Protein AF-A0A8H4QM81-F1 (afdb_monomer)

pLDDT: mean 70.18, std 15.67, range [31.88, 91.75]

Organism: NCBI:txid354080

Mean predicted aligned error: 12.32 Å

Secondary structure (DSSP, 8-state):
---S-----GGGG-EE-SSSSEEEEEEEEEETTEEEEEEEEEE----S-STTSHHHHTTSGGGTTSPPP--TTHHHHHHTSS------GGGGS-HHHHHHHHS---

Solvent-accessible surface area (backbone atoms only — not co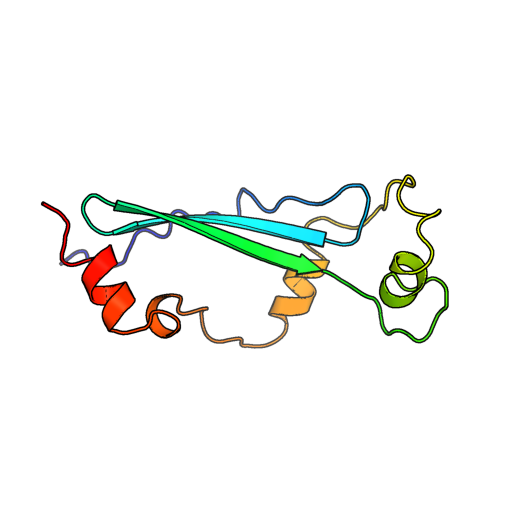mparable to full-atom values): 6862 Å² total; per-residue (Å²): 140,89,84,70,83,81,71,71,78,65,79,83,50,72,41,71,48,57,50,44,63,34,38,34,36,73,49,74,49,76,40,87,82,41,76,48,79,45,78,51,74,42,68,60,37,65,92,62,84,44,78,80,19,48,57,46,37,67,75,49,76,86,62,61,83,51,76,53,87,77,66,90,62,52,64,56,48,64,73,55,74,53,93,69,66,78,83,56,70,74,77,73,47,52,72,68,56,45,45,61,59,59,71,64,66,122

Structure (mmCIF, N/CA/C/O backbone):
data_AF-A0A8H4QM81-F1
#
_entry.id   AF-A0A8H4QM81-F1
#
loop_
_atom_site.group_PDB
_atom_site.id
_atom_site.type_symbol
_atom_site.label_atom_id
_atom_site.label_alt_id
_atom_site.label_comp_id
_atom_site.label_asym_id
_atom_site.label_entity_id
_atom_site.label_seq_id
_atom_site.pdbx_PDB_ins_code
_atom_site.Cartn_x
_atom_site.Cartn_y
_atom_site.Cartn_z
_atom_site.occupancy
_atom_site.B_iso_or_equiv
_atom_site.auth_seq_id
_atom_site.auth_comp_id
_atom_site.auth_asym_id
_atom_site.auth_atom_id
_atom_site.pdbx_PDB_model_num
ATOM 1 N N . MET A 1 1 ? -7.630 15.420 31.402 1.00 31.88 1 MET A N 1
ATOM 2 C CA . MET A 1 1 ? -8.076 15.431 29.993 1.00 31.88 1 MET A CA 1
ATOM 3 C C . MET A 1 1 ? -7.071 14.621 29.186 1.00 31.88 1 MET A C 1
ATOM 5 O O . MET A 1 1 ? -5.989 15.117 28.913 1.00 31.88 1 MET A O 1
ATOM 9 N N . LYS A 1 2 ? -7.358 13.342 28.928 1.00 32.03 2 LYS A N 1
ATOM 10 C CA . LYS A 1 2 ? -6.551 12.484 28.049 1.00 32.03 2 LYS A CA 1
ATOM 11 C C . LYS A 1 2 ? -7.413 12.192 26.827 1.00 32.03 2 LYS A C 1
ATOM 13 O O . LYS A 1 2 ? -8.311 11.364 26.904 1.00 32.03 2 LYS A O 1
ATOM 18 N N . SER A 1 3 ? -7.204 12.939 25.753 1.00 42.16 3 SER A N 1
ATOM 19 C CA . SER A 1 3 ? -7.873 12.714 24.473 1.00 42.16 3 SER A CA 1
ATOM 20 C C . SER A 1 3 ? -6.880 12.972 23.356 1.00 42.16 3 SER A C 1
ATOM 22 O O . SER A 1 3 ? -6.923 13.995 22.686 1.00 42.16 3 SER A O 1
ATOM 24 N N . PHE A 1 4 ? -5.959 12.042 23.188 1.00 36.31 4 PHE A N 1
ATOM 25 C CA . PHE A 1 4 ? -5.378 11.772 21.891 1.00 36.31 4 PHE A CA 1
ATOM 26 C C . PHE A 1 4 ? -5.522 10.277 21.726 1.00 36.31 4 PHE A C 1
ATOM 28 O O . PHE A 1 4 ? -5.133 9.510 22.600 1.00 36.31 4 PHE A O 1
ATOM 35 N N . LEU A 1 5 ? -6.242 9.909 20.675 1.00 42.97 5 LEU A N 1
ATOM 36 C CA . LEU A 1 5 ? -6.386 8.546 20.211 1.00 42.97 5 LEU A CA 1
ATOM 37 C C . LEU A 1 5 ? -4.997 7.915 20.263 1.00 42.97 5 LEU A C 1
ATOM 39 O O . LEU A 1 5 ? -4.099 8.406 19.581 1.00 42.97 5 LEU A O 1
ATOM 43 N N . ASP A 1 6 ? -4.825 6.882 21.086 1.00 38.69 6 ASP A N 1
ATOM 44 C CA . ASP A 1 6 ? -3.659 6.020 20.997 1.00 38.69 6 ASP A CA 1
ATOM 45 C C . ASP A 1 6 ? -3.715 5.398 19.595 1.00 38.69 6 ASP A C 1
ATOM 47 O O . ASP A 1 6 ? -4.331 4.355 19.366 1.00 38.69 6 ASP A O 1
ATOM 51 N N . PHE A 1 7 ? -3.121 6.089 18.620 1.00 45.03 7 PHE A N 1
ATOM 52 C CA . PHE A 1 7 ? -2.511 5.455 17.471 1.00 45.03 7 PHE A CA 1
ATOM 53 C C . PHE A 1 7 ? -1.512 4.486 18.093 1.00 45.03 7 PHE A C 1
ATOM 55 O O . PHE A 1 7 ? -0.377 4.845 18.399 1.00 45.03 7 PHE A O 1
ATOM 62 N N . GLN A 1 8 ? -1.954 3.257 18.362 1.00 41.19 8 GLN A N 1
ATOM 63 C CA . GLN A 1 8 ? -1.009 2.161 18.406 1.00 41.19 8 GLN A CA 1
ATOM 64 C C . GLN A 1 8 ? -0.289 2.241 17.072 1.00 41.19 8 GLN A C 1
ATOM 66 O O . GLN A 1 8 ? -0.913 2.119 16.022 1.00 41.19 8 GLN A O 1
ATOM 71 N N . ASP A 1 9 ? 0.987 2.585 17.144 1.00 44.06 9 ASP A N 1
ATOM 72 C CA . ASP A 1 9 ? 1.890 2.753 16.024 1.00 44.06 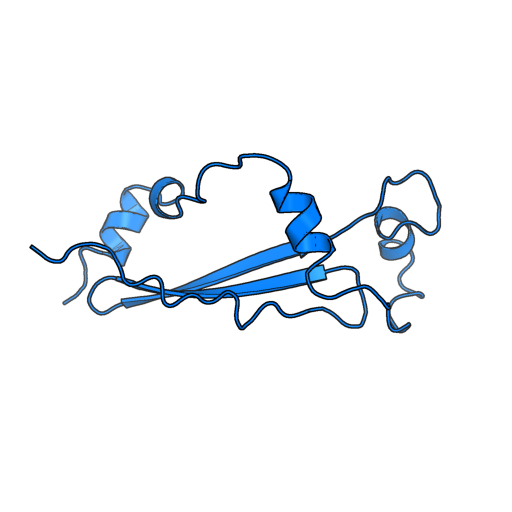9 ASP A CA 1
ATOM 73 C C . ASP A 1 9 ? 1.921 1.444 15.212 1.00 44.06 9 ASP A C 1
ATOM 75 O O . ASP A 1 9 ? 2.684 0.517 15.480 1.00 44.06 9 ASP A O 1
ATOM 79 N N . THR A 1 10 ? 1.008 1.318 14.245 1.00 45.56 10 THR A N 1
ATOM 80 C CA . THR A 1 10 ? 0.854 0.157 13.358 1.00 45.56 10 THR A CA 1
ATOM 81 C C . THR A 1 10 ? 1.817 0.216 12.173 1.00 45.56 10 THR A C 1
ATOM 83 O O . THR A 1 10 ? 1.636 -0.496 11.181 1.00 45.56 10 THR A O 1
ATOM 86 N N . SER A 1 11 ? 2.912 0.982 12.280 1.00 46.16 11 SER A N 1
ATOM 87 C CA . SER A 1 11 ? 4.073 0.838 11.390 1.00 46.16 11 SER A CA 1
ATOM 88 C C . SER A 1 11 ? 4.636 -0.597 11.379 1.00 46.16 11 SER A C 1
ATOM 90 O O . SER A 1 11 ? 5.323 -0.984 10.437 1.00 46.16 11 SER A O 1
ATOM 92 N N . GLN A 1 12 ? 4.267 -1.434 12.357 1.00 52.78 12 GLN A N 1
ATOM 93 C CA . GLN A 1 12 ? 4.717 -2.822 12.492 1.00 52.78 12 GLN A CA 1
ATOM 94 C C . GLN A 1 12 ? 4.134 -3.838 11.484 1.00 52.78 12 GLN A C 1
ATOM 96 O O . GLN A 1 12 ? 4.568 -4.990 11.494 1.00 52.78 12 GLN A O 1
ATOM 101 N N . TYR A 1 13 ? 3.201 -3.480 10.587 1.00 68.31 13 TYR A N 1
ATOM 102 C CA . TYR A 1 13 ? 2.597 -4.465 9.664 1.00 68.31 13 TYR A CA 1
ATOM 103 C C . TYR A 1 13 ? 2.481 -4.021 8.202 1.00 68.31 13 TYR A C 1
ATOM 105 O O . TYR A 1 13 ? 1.517 -4.388 7.526 1.00 68.31 13 TYR A O 1
ATOM 113 N N . LEU A 1 14 ? 3.466 -3.291 7.670 1.00 84.00 14 LEU A N 1
ATOM 114 C CA . LEU A 1 14 ? 3.585 -3.171 6.215 1.00 84.00 14 LEU A CA 1
ATOM 115 C C . LEU A 1 14 ? 3.836 -4.567 5.617 1.00 84.00 14 LEU A C 1
ATOM 117 O O . LEU A 1 14 ? 4.790 -5.258 5.972 1.00 84.00 14 LEU A O 1
ATOM 121 N N . LYS A 1 15 ? 2.943 -5.011 4.738 1.00 89.44 15 LYS A N 1
ATOM 122 C CA . LYS A 1 15 ? 3.038 -6.277 4.011 1.00 89.44 15 LYS A CA 1
ATOM 123 C C . LYS A 1 15 ? 3.415 -6.006 2.565 1.00 89.44 15 LYS A C 1
ATOM 125 O O . LYS A 1 15 ? 3.083 -4.958 2.019 1.00 89.44 15 LYS A O 1
ATOM 130 N N . GLN A 1 16 ? 4.060 -6.980 1.941 1.00 90.12 16 GLN A N 1
ATOM 131 C CA . GLN A 1 16 ? 4.482 -6.903 0.549 1.00 90.12 16 GLN A CA 1
ATOM 132 C C . GLN A 1 16 ? 3.901 -8.063 -0.247 1.00 90.12 16 GLN A C 1
ATOM 134 O O . GLN A 1 16 ? 3.771 -9.180 0.260 1.00 90.12 16 GLN A O 1
ATOM 139 N N . CYS A 1 17 ? 3.554 -7.799 -1.501 1.00 87.62 17 CYS A N 1
ATOM 140 C CA . CYS A 1 17 ? 3.271 -8.858 -2.454 1.00 87.62 17 CYS A CA 1
ATOM 141 C C . CYS A 1 17 ? 4.586 -9.427 -2.993 1.00 87.62 17 CYS A C 1
ATOM 143 O O . CYS A 1 17 ? 5.470 -8.672 -3.382 1.00 87.62 17 CYS A O 1
ATOM 145 N N . LYS A 1 18 ? 4.691 -10.756 -3.064 1.00 86.19 18 LYS A N 1
ATOM 146 C CA . LYS A 1 18 ? 5.867 -11.435 -3.628 1.00 86.19 18 LYS A CA 1
ATOM 147 C C . LYS A 1 18 ? 5.941 -11.365 -5.153 1.00 86.19 18 LYS A C 1
ATOM 149 O O . LYS A 1 18 ? 7.008 -11.524 -5.718 1.00 86.19 18 LYS A O 1
ATOM 154 N N . TYR A 1 19 ? 4.812 -11.129 -5.816 1.00 83.62 19 TYR A N 1
ATOM 155 C CA . TYR A 1 19 ? 4.684 -11.268 -7.275 1.00 83.62 19 TYR A CA 1
ATOM 156 C C . TYR A 1 19 ? 4.442 -9.939 -7.995 1.00 83.62 19 TYR A C 1
ATOM 158 O O . TYR A 1 19 ? 4.280 -9.883 -9.210 1.00 83.62 19 TYR A O 1
ATOM 166 N N . CYS A 1 20 ? 4.352 -8.836 -7.253 1.00 84.31 20 CYS A N 1
ATOM 167 C CA . CYS A 1 20 ? 4.253 -7.511 -7.847 1.00 84.31 20 CYS A CA 1
ATOM 168 C C . CYS A 1 20 ? 4.778 -6.452 -6.887 1.00 84.31 20 CYS A C 1
ATOM 170 O O . CYS A 1 20 ? 4.790 -6.653 -5.674 1.00 84.31 20 CYS A O 1
ATOM 172 N N . TYR A 1 21 ? 5.127 -5.294 -7.440 1.00 88.56 21 TYR A N 1
ATOM 173 C CA . TYR A 1 21 ? 5.570 -4.117 -6.699 1.00 88.56 21 TYR A CA 1
ATOM 174 C C . TYR A 1 21 ? 4.397 -3.477 -5.943 1.00 88.56 21 TYR A C 1
ATOM 176 O O . TYR A 1 21 ? 3.874 -2.430 -6.316 1.00 88.56 21 TYR A O 1
ATOM 184 N N . THR A 1 22 ? 3.883 -4.163 -4.925 1.00 90.62 22 THR A N 1
ATOM 185 C CA . THR A 1 22 ? 2.761 -3.710 -4.100 1.00 90.62 22 THR A CA 1
ATOM 186 C C . THR A 1 22 ? 3.086 -3.888 -2.629 1.00 90.62 22 THR A C 1
ATOM 188 O O . THR A 1 22 ? 3.440 -4.982 -2.190 1.00 90.62 22 THR A O 1
ATOM 191 N N . GLU A 1 23 ? 2.863 -2.826 -1.865 1.00 91.75 23 GLU A N 1
ATOM 192 C CA . GLU A 1 23 ? 2.896 -2.823 -0.407 1.00 91.75 23 GLU A CA 1
ATOM 193 C C . GLU A 1 23 ? 1.506 -2.483 0.125 1.00 91.75 23 GLU A C 1
ATOM 195 O O . GLU A 1 23 ? 0.755 -1.726 -0.493 1.00 91.75 23 GLU A O 1
ATOM 200 N N . PHE A 1 24 ? 1.123 -3.054 1.260 1.00 89.69 24 PHE A N 1
ATOM 201 C CA . PHE A 1 24 ? -0.154 -2.750 1.890 1.00 89.69 24 PHE A CA 1
ATOM 202 C C . PHE A 1 24 ? -0.037 -2.707 3.406 1.00 89.69 24 PHE A C 1
ATOM 204 O O . PHE A 1 24 ? 0.704 -3.478 4.012 1.00 89.69 24 PHE A O 1
ATOM 211 N N . ARG A 1 25 ? -0.798 -1.805 4.019 1.00 86.88 25 ARG A N 1
ATOM 212 C CA . ARG A 1 25 ? -0.922 -1.669 5.468 1.00 86.88 25 ARG A CA 1
ATOM 213 C C . ARG A 1 25 ? -2.366 -1.923 5.856 1.00 86.88 25 ARG A C 1
ATOM 215 O O . ARG A 1 25 ? -3.289 -1.465 5.182 1.00 86.88 25 ARG A O 1
ATOM 222 N N . ILE A 1 26 ? -2.540 -2.696 6.919 1.00 81.69 26 ILE A N 1
ATOM 223 C CA . ILE A 1 26 ? -3.851 -2.996 7.478 1.00 81.69 26 ILE A CA 1
ATOM 224 C C . ILE A 1 26 ? -3.927 -2.322 8.837 1.00 81.69 26 ILE A C 1
ATOM 226 O O . ILE A 1 26 ? -3.222 -2.722 9.759 1.00 81.69 26 ILE A O 1
ATOM 230 N N . ASP A 1 27 ? -4.801 -1.333 8.945 1.00 79.19 27 ASP A N 1
ATOM 231 C CA . ASP A 1 27 ? -5.041 -0.593 10.175 1.00 79.19 27 ASP A CA 1
ATOM 232 C C . ASP A 1 27 ? -6.429 -0.948 10.719 1.00 79.19 27 ASP A C 1
ATOM 234 O O . ASP A 1 27 ? -7.361 -1.250 9.969 1.00 79.19 27 ASP A O 1
ATOM 238 N N . PHE A 1 28 ? -6.583 -0.922 12.039 1.00 78.44 28 PHE A N 1
ATOM 239 C CA . PHE A 1 28 ? -7.866 -1.143 12.699 1.00 78.44 28 PHE A CA 1
ATOM 240 C C . PHE A 1 28 ? -8.185 0.064 13.569 1.00 78.44 28 PHE A C 1
ATOM 242 O O . PHE A 1 28 ? -7.317 0.554 14.285 1.00 78.44 28 PHE A O 1
ATOM 249 N N . LYS A 1 29 ? -9.434 0.530 13.537 1.00 74.75 29 LYS A N 1
ATOM 250 C CA . LYS A 1 29 ? -9.896 1.612 14.413 1.00 74.75 29 LYS A CA 1
ATOM 251 C C . LYS A 1 29 ? -11.223 1.236 15.045 1.00 74.75 29 LYS A C 1
ATOM 253 O O . LYS A 1 29 ? -12.133 0.773 14.359 1.00 74.75 29 LYS A O 1
ATOM 258 N N . CYS A 1 30 ? -11.320 1.421 16.354 1.00 73.81 30 CYS A N 1
ATOM 259 C CA . CYS A 1 30 ? -12.571 1.253 17.078 1.00 73.81 30 CYS A CA 1
ATOM 260 C C . CYS A 1 30 ? -13.376 2.557 17.035 1.00 73.81 30 CYS A C 1
ATOM 262 O O . CYS A 1 30 ? -12.827 3.647 17.203 1.00 73.81 30 CYS A O 1
ATOM 264 N N . PHE A 1 31 ? -14.680 2.423 16.829 1.00 70.81 31 PHE A N 1
ATOM 265 C CA . PHE A 1 31 ? -15.661 3.497 16.770 1.00 70.81 31 PHE A CA 1
ATOM 266 C C . PHE A 1 31 ? -16.838 3.100 17.668 1.00 70.81 31 PHE A C 1
ATOM 268 O O . PHE A 1 31 ? -17.770 2.432 17.228 1.00 70.81 31 PHE A O 1
ATOM 275 N N . GLY A 1 32 ? -16.748 3.416 18.964 1.00 75.81 32 GLY A N 1
ATOM 276 C CA . GLY A 1 32 ? -17.701 2.898 19.951 1.00 75.81 32 GLY A CA 1
ATOM 277 C C . GLY A 1 32 ? -17.645 1.367 20.032 1.00 75.81 32 GLY A C 1
ATOM 278 O O . GLY A 1 32 ? -16.584 0.805 20.309 1.00 75.81 32 GLY A O 1
ATOM 279 N N . THR A 1 33 ? -18.771 0.696 19.765 1.00 75.94 33 THR A N 1
ATOM 280 C CA . THR A 1 33 ? -18.879 -0.777 19.733 1.00 75.94 33 THR A CA 1
ATOM 281 C C . THR A 1 33 ? -18.441 -1.397 18.401 1.00 75.94 33 THR A C 1
ATOM 283 O O . THR A 1 33 ? -18.223 -2.608 18.325 1.00 75.94 33 THR A O 1
ATOM 286 N N . CYS A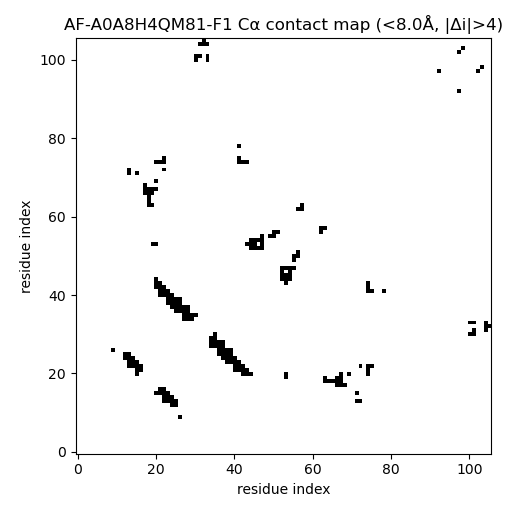 1 34 ? -18.259 -0.598 17.345 1.00 66.12 34 CYS A N 1
ATOM 287 C CA . CYS A 1 34 ? -17.861 -1.077 16.024 1.00 66.12 34 CYS A CA 1
ATOM 288 C C . CYS A 1 34 ? -16.336 -1.047 15.832 1.00 66.12 34 CYS A C 1
ATOM 290 O O . CYS A 1 34 ? -15.637 -0.161 16.326 1.00 66.12 34 CYS A O 1
ATOM 292 N N . ARG A 1 35 ? -15.800 -1.993 15.050 1.00 76.19 35 ARG A N 1
ATOM 293 C CA . ARG A 1 35 ? -14.384 -2.022 14.646 1.00 76.19 35 ARG A CA 1
ATOM 294 C C . ARG A 1 35 ? -14.268 -1.910 13.128 1.00 76.19 35 ARG A C 1
ATOM 296 O O . ARG A 1 35 ? -14.673 -2.818 12.409 1.00 76.19 35 ARG A O 1
ATOM 303 N N . GLY A 1 36 ? -13.688 -0.813 12.652 1.00 76.62 36 GLY A N 1
ATOM 304 C CA . GLY A 1 36 ? -13.343 -0.604 11.249 1.00 76.62 36 GLY A CA 1
ATOM 305 C C . GLY A 1 36 ? -11.987 -1.217 10.904 1.00 76.62 36 GLY A C 1
ATOM 306 O O . GLY A 1 36 ? -11.045 -1.140 11.696 1.00 76.62 36 GLY A O 1
ATOM 307 N N . LYS A 1 37 ? -11.891 -1.813 9.713 1.00 81.06 37 LYS A N 1
ATOM 308 C CA . LYS A 1 37 ? -10.643 -2.303 9.118 1.00 81.06 37 LYS A CA 1
ATOM 309 C C . LYS A 1 37 ? -10.322 -1.464 7.885 1.00 81.06 37 LYS A C 1
ATOM 311 O O . LYS A 1 37 ? -11.136 -1.381 6.970 1.00 81.06 37 LYS A O 1
ATOM 316 N N . PHE A 1 38 ? -9.125 -0.900 7.851 1.00 79.31 38 PHE A N 1
ATOM 317 C CA . PHE A 1 38 ? -8.609 -0.083 6.763 1.00 79.31 38 PHE A CA 1
ATOM 318 C C . PHE A 1 38 ? -7.501 -0.835 6.055 1.00 79.31 38 PHE A C 1
ATOM 320 O O . PHE A 1 38 ? -6.629 -1.409 6.700 1.00 79.31 38 PHE A O 1
ATOM 327 N N . VAL A 1 39 ? -7.549 -0.851 4.727 1.00 83.75 39 VAL A N 1
ATOM 328 C CA . VAL A 1 39 ? -6.495 -1.440 3.903 1.00 83.75 39 VAL A CA 1
ATOM 329 C C . VAL A 1 39 ? -5.968 -0.350 2.989 1.00 83.75 39 VAL A C 1
ATOM 331 O O . VAL A 1 39 ? -6.621 0.017 2.015 1.00 83.75 39 VAL A O 1
ATOM 334 N N . ALA A 1 40 ? -4.789 0.166 3.314 1.00 84.88 40 ALA A N 1
ATOM 335 C CA . ALA A 1 40 ? -4.045 1.054 2.439 1.00 84.88 40 ALA A CA 1
ATOM 336 C C . ALA A 1 40 ? -3.163 0.207 1.517 1.00 84.88 40 ALA A C 1
ATOM 338 O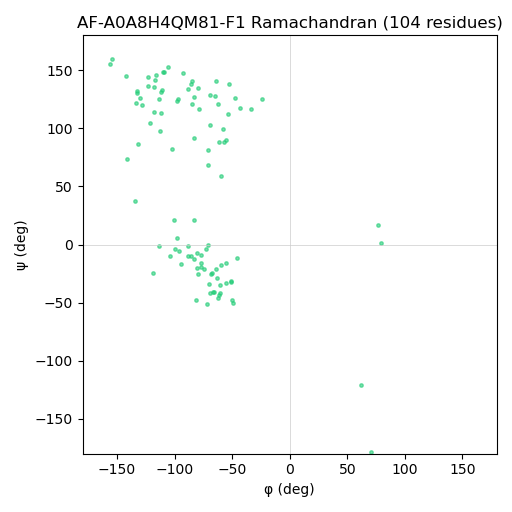 O . ALA A 1 40 ? -2.513 -0.734 1.973 1.00 84.88 40 ALA A O 1
ATOM 339 N N . LYS A 1 41 ? -3.156 0.520 0.221 1.00 89.31 41 LYS A N 1
ATOM 340 C CA . LYS A 1 41 ? -2.398 -0.205 -0.804 1.00 89.31 41 LYS A CA 1
ATOM 341 C C . LYS A 1 41 ? -1.594 0.789 -1.631 1.00 89.31 41 LYS A C 1
ATOM 343 O O . LYS A 1 41 ? -2.174 1.684 -2.237 1.00 89.31 41 LYS A O 1
ATOM 348 N N . TRP A 1 42 ? -0.291 0.562 -1.721 1.00 90.12 42 TRP A N 1
ATOM 349 C CA . TRP A 1 42 ? 0.624 1.276 -2.603 1.00 90.12 42 TRP A CA 1
ATOM 350 C C . TRP A 1 42 ? 1.119 0.317 -3.668 1.00 90.12 42 TRP A C 1
ATOM 352 O O . TRP A 1 42 ? 1.523 -0.803 -3.361 1.00 90.12 42 TRP A O 1
ATOM 362 N N . LYS A 1 43 ? 1.059 0.734 -4.928 1.00 90.00 43 LYS A N 1
ATOM 363 C CA . LYS A 1 43 ? 1.493 -0.082 -6.056 1.00 90.00 43 LYS A CA 1
ATOM 364 C C . LYS A 1 43 ? 2.361 0.761 -6.968 1.00 90.00 43 LYS A C 1
ATOM 366 O O . LYS A 1 43 ? 1.901 1.787 -7.461 1.00 90.00 43 LYS A O 1
ATOM 371 N N . ASP A 1 44 ? 3.586 0.309 -7.185 1.00 88.62 44 ASP A N 1
ATOM 372 C CA . ASP A 1 44 ? 4.472 0.910 -8.168 1.00 88.62 44 ASP A CA 1
ATOM 373 C C . ASP A 1 44 ? 4.177 0.299 -9.541 1.00 88.62 44 ASP A C 1
ATOM 375 O O . ASP A 1 44 ? 4.233 -0.916 -9.744 1.00 88.62 44 ASP A O 1
ATOM 379 N N . PHE A 1 45 ? 3.800 1.158 -10.480 1.00 85.38 45 PHE A N 1
ATOM 380 C CA . PHE A 1 45 ? 3.565 0.783 -11.869 1.00 85.38 45 PHE A CA 1
ATOM 381 C C . PHE A 1 45 ? 4.797 1.041 -12.751 1.00 85.38 45 PHE A C 1
ATOM 383 O O . PHE A 1 45 ? 4.796 0.667 -13.922 1.00 85.38 45 PHE A O 1
ATOM 390 N N . GLY A 1 46 ? 5.856 1.646 -12.219 1.00 84.25 46 GLY A N 1
ATOM 391 C CA . GLY A 1 46 ? 6.957 2.185 -13.002 1.00 84.25 46 GLY A CA 1
ATOM 392 C C . GLY A 1 46 ? 6.547 3.438 -13.778 1.00 84.25 46 GLY A C 1
ATOM 393 O O . GLY A 1 46 ? 5.411 3.917 -13.710 1.00 84.25 46 GLY A O 1
ATOM 394 N N . LYS A 1 47 ? 7.489 3.983 -14.551 1.00 83.75 47 LYS A N 1
ATOM 395 C CA . LYS A 1 47 ? 7.275 5.233 -15.304 1.00 83.75 47 LYS A CA 1
ATOM 396 C C . LYS A 1 47 ? 6.439 5.032 -16.574 1.00 83.75 47 LYS A C 1
ATOM 398 O O . LYS A 1 47 ? 5.916 5.995 -17.127 1.00 83.75 47 LYS A O 1
ATOM 403 N N . GLY A 1 48 ? 6.284 3.788 -17.024 1.00 79.62 48 GLY A N 1
ATOM 404 C CA . GLY A 1 48 ? 5.583 3.433 -18.255 1.00 79.62 48 GLY A CA 1
ATOM 405 C C . GLY A 1 48 ? 6.397 3.702 -19.523 1.00 79.62 48 GLY A C 1
ATOM 406 O O . GLY A 1 48 ? 5.812 3.743 -20.603 1.00 79.62 48 GLY A O 1
ATOM 407 N N . TYR A 1 49 ? 7.711 3.890 -19.404 1.00 83.12 49 TYR A N 1
ATOM 408 C CA . TYR A 1 49 ? 8.625 4.139 -20.523 1.00 83.12 49 TYR A CA 1
ATOM 409 C C . TYR A 1 49 ? 9.296 2.865 -21.036 1.00 83.12 49 TYR A C 1
ATOM 411 O O . TYR A 1 49 ? 9.841 2.864 -22.136 1.00 83.12 49 TYR A O 1
ATOM 419 N N . SER A 1 50 ? 9.264 1.787 -20.254 1.00 79.00 50 SER A N 1
ATOM 420 C CA . SER A 1 50 ? 9.848 0.501 -20.614 1.00 79.00 50 SER A CA 1
ATOM 421 C C . SER A 1 50 ? 8.773 -0.569 -20.715 1.00 79.00 50 SER A C 1
ATOM 423 O O . SER A 1 50 ? 7.886 -0.644 -19.868 1.00 79.00 50 SER A O 1
ATOM 425 N N . ALA A 1 51 ? 8.902 -1.467 -21.692 1.00 73.06 51 ALA A N 1
ATOM 426 C CA . ALA A 1 51 ? 8.088 -2.681 -21.758 1.00 73.06 51 ALA A CA 1
ATOM 427 C C . ALA A 1 51 ? 8.266 -3.582 -20.517 1.00 73.06 51 ALA A C 1
ATOM 429 O O . ALA A 1 51 ? 7.417 -4.427 -20.251 1.00 73.06 51 ALA A O 1
ATOM 430 N N . HIS A 1 52 ? 9.344 -3.384 -19.748 1.00 71.12 52 HIS A N 1
ATOM 431 C CA . HIS A 1 52 ? 9.593 -4.058 -18.474 1.00 71.12 52 HIS A CA 1
ATOM 432 C C . HIS A 1 52 ? 8.947 -3.367 -17.265 1.00 71.12 52 HIS A C 1
ATOM 434 O O . HIS A 1 52 ? 8.939 -3.946 -16.180 1.00 71.12 52 HIS A O 1
ATOM 440 N N . ASP A 1 53 ? 8.401 -2.157 -17.419 1.00 74.94 53 ASP A N 1
ATOM 441 C CA . ASP A 1 53 ? 7.674 -1.504 -16.332 1.00 74.94 53 ASP A CA 1
ATOM 442 C C . ASP A 1 53 ? 6.432 -2.320 -15.976 1.00 74.94 53 ASP A C 1
ATOM 444 O O . ASP A 1 53 ? 5.723 -2.811 -16.861 1.00 74.94 53 ASP A O 1
ATOM 448 N N . TYR A 1 54 ? 6.123 -2.411 -14.679 1.00 75.12 54 TYR A N 1
ATOM 449 C CA . TYR A 1 54 ? 4.987 -3.200 -14.204 1.00 75.12 54 TYR A CA 1
ATOM 450 C C . TYR A 1 54 ? 3.662 -2.785 -14.871 1.00 75.12 54 TYR A C 1
ATOM 452 O O . TYR A 1 54 ? 2.801 -3.624 -15.145 1.00 75.12 54 TYR A O 1
ATOM 460 N N . LYS A 1 55 ? 3.508 -1.494 -15.200 1.00 78.06 55 LYS A N 1
ATOM 461 C CA . LYS A 1 55 ? 2.386 -0.964 -15.985 1.00 78.06 55 LYS A CA 1
ATOM 462 C C . LYS A 1 55 ? 2.163 -1.761 -17.265 1.00 78.06 55 LYS A C 1
ATOM 464 O O . LYS A 1 55 ? 1.036 -2.152 -17.528 1.00 78.06 55 LYS A O 1
ATOM 469 N N . TRP A 1 56 ? 3.223 -2.029 -18.022 1.00 72.19 56 TRP A N 1
ATOM 470 C CA . TRP A 1 56 ? 3.154 -2.750 -19.287 1.00 72.19 56 TRP A CA 1
ATOM 471 C C . TRP A 1 56 ? 3.108 -4.258 -19.074 1.00 72.19 56 TRP A C 1
ATOM 473 O O . TRP A 1 56 ? 2.223 -4.913 -19.620 1.00 72.19 56 TRP A O 1
ATOM 483 N N . THR A 1 57 ? 3.986 -4.811 -18.235 1.00 74.06 57 THR A N 1
ATOM 484 C CA . THR A 1 57 ? 4.068 -6.267 -18.024 1.00 74.06 57 THR A CA 1
ATOM 485 C C . THR A 1 57 ? 2.796 -6.856 -17.421 1.00 74.06 57 THR A C 1
ATOM 487 O O . THR A 1 57 ? 2.450 -7.987 -17.742 1.00 74.06 57 THR A O 1
ATOM 490 N N . SER A 1 58 ? 2.029 -6.090 -16.637 1.00 69.69 58 SER A N 1
ATOM 491 C CA . SER A 1 58 ? 0.750 -6.559 -16.082 1.00 69.69 58 SER A CA 1
ATOM 492 C C . SER A 1 58 ? -0.326 -6.858 -17.136 1.00 69.69 58 SER A C 1
ATOM 494 O O . SER A 1 58 ? -1.236 -7.641 -16.865 1.00 69.69 58 SER A O 1
ATOM 496 N N . HIS A 1 59 ? -0.214 -6.289 -18.342 1.00 70.50 59 HIS A N 1
ATOM 497 C CA . HIS A 1 59 ? -1.093 -6.605 -19.472 1.00 70.50 59 HIS A CA 1
ATOM 498 C C . HIS A 1 59 ? -0.698 -7.901 -20.190 1.00 70.50 59 HIS A C 1
ATOM 500 O O . HIS A 1 59 ? -1.526 -8.514 -20.863 1.00 70.50 59 HIS A O 1
ATOM 506 N N . PHE A 1 60 ? 0.544 -8.351 -20.020 1.00 68.88 60 PHE A N 1
ATOM 507 C CA . PHE A 1 60 ? 1.062 -9.584 -20.596 1.00 68.88 60 PHE A CA 1
ATOM 508 C C . PHE A 1 60 ? 1.077 -10.645 -19.492 1.00 68.88 60 PHE A C 1
ATOM 510 O O . PHE A 1 60 ? 2.079 -10.873 -18.824 1.00 68.88 60 PHE A O 1
ATOM 517 N N . SER A 1 61 ? -0.095 -11.250 -19.275 1.00 59.66 61 SER A N 1
ATOM 518 C CA . SER A 1 61 ? -0.445 -12.197 -18.193 1.00 59.66 61 SER A CA 1
ATOM 519 C C . SER A 1 61 ? 0.552 -13.332 -17.874 1.00 59.66 61 SER A C 1
ATOM 521 O O . SER A 1 61 ? 0.418 -13.974 -16.838 1.00 59.66 61 SER A O 1
ATOM 523 N N . SER A 1 62 ? 1.566 -13.568 -18.707 1.00 58.12 62 SER A N 1
ATOM 524 C CA . SER A 1 62 ? 2.574 -14.626 -18.577 1.00 58.12 62 SER A CA 1
ATOM 525 C C . SER A 1 62 ? 3.731 -14.331 -17.608 1.00 58.12 62 SER A C 1
ATOM 527 O O . SER A 1 62 ? 4.539 -15.220 -17.367 1.00 58.12 62 SER A O 1
ATOM 529 N N . PHE A 1 63 ? 3.853 -13.115 -17.063 1.00 54.75 63 PHE A N 1
ATOM 530 C CA . PHE A 1 63 ? 4.959 -12.735 -16.158 1.00 54.75 63 PHE A CA 1
ATOM 531 C C . PHE A 1 63 ? 4.616 -12.811 -14.657 1.00 54.75 63 PHE A C 1
ATOM 533 O O . PHE A 1 63 ? 5.423 -12.405 -13.824 1.00 54.75 63 PHE A O 1
ATOM 540 N N . LEU A 1 64 ? 3.427 -13.305 -14.298 1.00 58.19 64 LEU A N 1
ATOM 541 C CA . LEU A 1 64 ? 2.882 -13.206 -12.936 1.00 58.19 64 LEU A CA 1
ATOM 542 C C . LEU A 1 64 ? 3.481 -14.186 -11.910 1.00 58.19 64 LEU A C 1
ATOM 544 O O . LEU A 1 64 ? 3.229 -14.009 -10.720 1.00 58.19 64 LEU A O 1
ATOM 548 N N . ASP A 1 65 ? 4.293 -15.156 -12.336 1.00 64.25 65 ASP A N 1
ATOM 549 C CA . ASP A 1 65 ? 4.833 -16.193 -11.440 1.00 64.25 65 ASP A CA 1
ATOM 550 C C . ASP A 1 65 ? 6.279 -15.939 -10.979 1.00 64.25 65 ASP A C 1
ATOM 552 O O . ASP A 1 65 ? 6.815 -16.696 -10.168 1.00 64.25 65 ASP A O 1
ATOM 556 N N . LEU A 1 66 ? 6.935 -14.879 -11.468 1.00 74.56 66 LEU A N 1
ATOM 557 C CA . LEU A 1 66 ? 8.289 -14.538 -11.030 1.00 74.56 66 LEU A CA 1
ATOM 558 C C . LEU A 1 66 ? 8.243 -13.730 -9.731 1.00 74.56 66 LEU A C 1
ATOM 560 O O . LEU A 1 66 ? 7.563 -12.707 -9.639 1.00 74.56 66 LEU A O 1
ATOM 564 N N . GLU A 1 67 ? 8.989 -14.185 -8.723 1.00 81.81 67 GLU A N 1
ATOM 565 C CA . GLU A 1 67 ? 9.143 -13.437 -7.479 1.00 81.81 67 GLU A CA 1
ATOM 566 C C . GLU A 1 67 ? 9.886 -12.124 -7.753 1.00 81.81 67 GLU A C 1
ATOM 568 O O . GLU A 1 67 ? 10.959 -12.090 -8.360 1.00 81.81 67 GLU A O 1
ATOM 573 N N . VAL A 1 68 ? 9.293 -11.026 -7.300 1.00 81.31 68 VAL A N 1
ATOM 574 C CA . VAL A 1 68 ? 9.819 -9.678 -7.465 1.00 81.31 68 VAL A CA 1
ATOM 575 C C . VAL A 1 68 ? 10.571 -9.289 -6.200 1.00 81.31 68 VAL A C 1
ATOM 577 O O . VAL A 1 68 ? 10.016 -9.309 -5.104 1.00 81.31 68 VAL A O 1
ATOM 580 N N . GLN A 1 69 ? 11.832 -8.890 -6.358 1.00 82.81 69 GLN A N 1
ATOM 581 C CA . GLN A 1 69 ? 12.679 -8.437 -5.257 1.00 82.81 69 GLN A CA 1
ATOM 582 C C . GLN A 1 69 ? 12.686 -6.908 -5.187 1.00 82.81 69 GLN A C 1
ATOM 584 O O . GLN A 1 69 ? 13.023 -6.233 -6.161 1.00 82.81 69 GLN A O 1
ATOM 589 N N . PHE A 1 70 ? 12.319 -6.354 -4.033 1.00 87.38 70 PHE A N 1
ATOM 590 C CA . PHE A 1 70 ? 12.401 -4.923 -3.745 1.00 87.38 70 PHE A CA 1
ATOM 591 C C . PHE A 1 70 ? 12.482 -4.679 -2.234 1.00 87.38 70 PHE A C 1
ATOM 593 O O . PHE A 1 70 ? 12.038 -5.499 -1.431 1.00 87.38 70 PHE A O 1
ATOM 600 N N . ASN A 1 71 ? 13.057 -3.544 -1.833 1.00 88.00 71 ASN A N 1
ATOM 601 C CA . ASN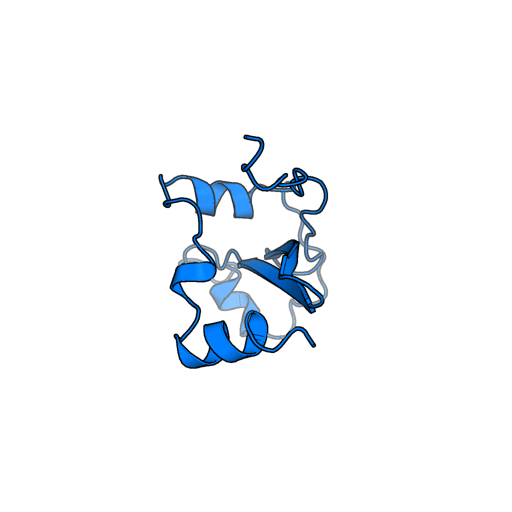 A 1 71 ? 13.283 -3.244 -0.420 1.00 88.00 71 ASN A CA 1
ATOM 602 C C . ASN A 1 71 ? 11.953 -2.981 0.319 1.00 88.00 71 ASN A C 1
ATOM 604 O O . ASN A 1 71 ? 11.201 -2.102 -0.116 1.00 88.00 71 ASN A O 1
ATOM 608 N N . PRO A 1 72 ? 11.682 -3.650 1.457 1.00 87.19 72 PRO A N 1
ATOM 609 C CA . PRO A 1 72 ? 10.562 -3.327 2.341 1.00 87.19 72 PRO A CA 1
ATOM 610 C C . PRO A 1 72 ? 10.427 -1.844 2.673 1.00 87.19 72 PRO A C 1
ATOM 612 O O . PRO A 1 72 ? 11.364 -1.194 3.135 1.00 87.19 72 PRO A O 1
ATOM 615 N N . GLY A 1 73 ? 9.236 -1.307 2.421 1.00 86.38 73 GLY A N 1
ATOM 616 C CA . GLY A 1 73 ? 8.874 0.087 2.636 1.00 86.38 73 GLY A CA 1
ATOM 617 C C . GLY A 1 73 ? 9.360 1.050 1.562 1.00 86.38 73 GLY A C 1
ATOM 618 O O . GLY A 1 73 ? 9.131 2.246 1.709 1.00 86.38 73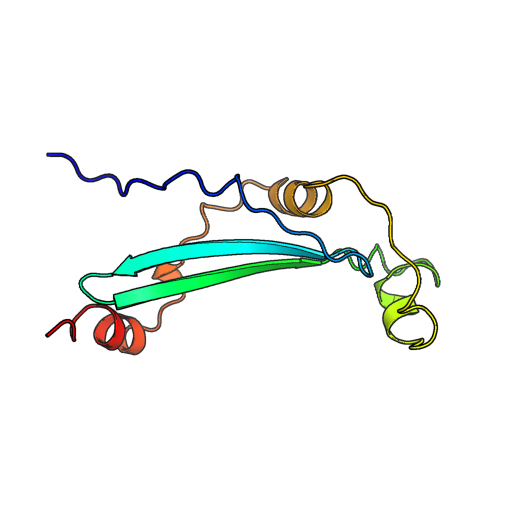 GLY A O 1
ATOM 619 N N . SER A 1 74 ? 10.047 0.593 0.512 1.00 89.31 74 SER A N 1
ATOM 620 C CA . SER A 1 74 ? 10.564 1.494 -0.529 1.00 89.31 74 SER A CA 1
ATOM 621 C C . SER A 1 74 ? 9.453 2.172 -1.329 1.00 89.31 74 SER A C 1
ATOM 623 O O . SER A 1 74 ? 9.536 3.375 -1.571 1.00 89.31 74 SER A O 1
ATOM 625 N N . ILE A 1 75 ? 8.393 1.437 -1.675 1.00 88.69 75 ILE A N 1
ATOM 626 C CA . ILE A 1 75 ? 7.257 1.967 -2.437 1.00 88.69 75 ILE A CA 1
ATOM 627 C C . ILE A 1 75 ? 6.448 2.903 -1.544 1.00 88.69 75 ILE A C 1
ATOM 629 O O . ILE A 1 75 ? 6.228 4.054 -1.900 1.00 88.69 75 ILE A O 1
ATOM 633 N N . PHE A 1 76 ? 6.071 2.450 -0.349 1.00 86.50 76 PHE A N 1
ATOM 634 C CA . PHE A 1 76 ? 5.391 3.261 0.656 1.00 86.50 76 PHE A CA 1
ATOM 635 C C . PHE A 1 76 ? 6.107 4.596 0.898 1.00 86.50 76 PHE A C 1
ATOM 637 O O . PHE A 1 76 ? 5.479 5.648 0.806 1.00 86.50 76 PHE A O 1
ATOM 644 N N . LYS A 1 77 ? 7.427 4.567 1.130 1.00 84.88 77 LYS A N 1
ATOM 645 C CA . LYS A 1 77 ? 8.232 5.778 1.333 1.00 84.88 77 LYS A CA 1
ATOM 646 C C . LYS A 1 77 ? 8.193 6.703 0.126 1.00 84.88 77 LYS A C 1
ATOM 648 O O . LYS A 1 77 ? 8.066 7.901 0.326 1.00 84.88 77 LYS A O 1
ATOM 653 N N . ALA A 1 78 ? 8.271 6.178 -1.098 1.00 84.69 78 ALA A N 1
ATOM 654 C CA . ALA A 1 78 ? 8.203 6.997 -2.309 1.00 84.69 78 ALA A CA 1
ATOM 655 C C . ALA A 1 78 ? 6.878 7.775 -2.419 1.00 84.69 78 ALA A C 1
ATOM 657 O O . ALA A 1 78 ? 6.884 8.922 -2.850 1.00 84.69 78 ALA A O 1
ATOM 658 N N . PHE A 1 79 ? 5.761 7.195 -1.966 1.00 78.00 79 PHE A N 1
ATOM 659 C CA . PHE A 1 79 ? 4.467 7.887 -1.902 1.00 78.00 79 PHE A CA 1
ATOM 660 C C . PHE A 1 79 ? 4.347 8.873 -0.728 1.00 78.00 79 PHE A C 1
ATOM 662 O O . PHE A 1 79 ? 3.491 9.747 -0.767 1.00 78.00 79 PHE A O 1
ATOM 669 N N . GLN A 1 80 ? 5.176 8.745 0.311 1.00 72.44 80 GLN A N 1
ATOM 670 C CA . GLN A 1 80 ? 5.205 9.658 1.460 1.00 72.44 80 GLN A CA 1
ATOM 671 C C . GLN A 1 80 ? 6.143 10.862 1.280 1.00 72.44 80 GLN A C 1
ATOM 673 O O . GLN A 1 80 ? 6.243 11.677 2.189 1.00 72.44 80 GLN A O 1
ATOM 678 N N . GLN A 1 81 ? 6.861 10.976 0.155 1.00 61.44 81 GLN A N 1
ATOM 679 C CA . GLN A 1 81 ? 7.858 12.039 -0.060 1.00 61.44 81 GLN A CA 1
ATOM 680 C C . GLN A 1 81 ? 7.273 13.446 -0.263 1.00 61.44 81 GLN A C 1
ATOM 682 O O . GLN A 1 81 ? 8.033 14.402 -0.387 1.00 61.44 81 GLN A O 1
ATOM 687 N N . GLU A 1 82 ? 5.954 13.596 -0.233 1.00 54.38 82 GLU A N 1
ATOM 688 C CA . GLU A 1 82 ? 5.293 14.894 -0.137 1.00 54.38 82 GLU A CA 1
ATOM 689 C C . GLU A 1 82 ? 4.664 15.022 1.251 1.00 54.38 82 GLU A C 1
ATOM 691 O O . GLU A 1 82 ? 4.255 14.014 1.829 1.00 54.38 82 GLU A O 1
ATOM 696 N N . GLU A 1 83 ? 4.592 16.247 1.784 1.00 52.12 83 GLU A N 1
ATOM 697 C CA . GLU A 1 83 ? 3.810 16.636 2.969 1.00 52.12 83 GLU A CA 1
ATOM 698 C C . GLU A 1 83 ? 2.309 16.362 2.746 1.00 52.12 83 GLU A C 1
ATOM 700 O O . GLU A 1 83 ? 1.461 17.253 2.761 1.00 52.12 83 GLU A O 1
ATOM 705 N N . LEU A 1 84 ? 1.953 15.110 2.482 1.00 48.56 84 LEU A N 1
ATOM 706 C CA . LEU A 1 84 ? 0.590 14.659 2.395 1.00 48.56 84 LEU A CA 1
ATOM 707 C C . LEU A 1 84 ? 0.065 14.738 3.815 1.00 48.56 84 LEU A C 1
ATOM 709 O O . LEU A 1 84 ? 0.406 13.916 4.670 1.00 48.56 84 LEU A O 1
ATOM 713 N N . SER A 1 85 ? -0.722 15.794 4.030 1.00 51.66 85 SER A N 1
ATOM 714 C CA . SER A 1 85 ? -1.641 15.977 5.142 1.00 51.66 85 SER A CA 1
ATOM 715 C C . SER A 1 85 ? -2.040 14.620 5.697 1.00 51.66 85 SER A C 1
ATOM 717 O O . SER A 1 85 ? -2.493 13.765 4.926 1.00 51.66 85 SER A O 1
ATOM 719 N N . GLU A 1 86 ? -1.840 14.428 6.999 1.00 55.75 86 GLU A N 1
ATOM 720 C CA . GLU A 1 86 ? -2.286 13.248 7.730 1.00 55.75 86 GLU A CA 1
ATOM 721 C C . GLU A 1 86 ? -3.605 12.742 7.133 1.00 55.75 86 GLU A C 1
ATOM 723 O O . GLU A 1 86 ? -4.579 13.491 7.056 1.00 55.75 86 GLU A O 1
ATOM 728 N N . PHE A 1 87 ? -3.593 11.522 6.587 1.00 59.12 87 PHE A N 1
ATOM 729 C CA . PHE A 1 87 ? -4.743 10.962 5.885 1.00 59.12 87 PHE A CA 1
ATOM 730 C C . PHE A 1 87 ? -5.947 10.940 6.835 1.00 59.12 87 PHE A C 1
ATOM 732 O O . PHE A 1 87 ? -6.071 10.048 7.680 1.00 59.12 87 PHE A O 1
ATOM 739 N N . ASP A 1 88 ? -6.835 11.928 6.708 1.00 64.88 88 ASP A N 1
ATOM 740 C CA . ASP A 1 88 ? -8.019 12.018 7.547 1.00 64.88 88 ASP A CA 1
ATOM 741 C C . ASP A 1 88 ? -9.115 11.133 6.966 1.00 64.88 88 ASP A C 1
ATOM 743 O O . ASP A 1 88 ? -9.928 11.548 6.139 1.00 64.88 88 ASP A O 1
ATOM 747 N N . PHE A 1 89 ? -9.155 9.890 7.433 1.00 62.12 89 PHE A N 1
ATOM 748 C CA . PHE A 1 89 ? -10.219 8.951 7.099 1.00 62.12 89 PHE A CA 1
ATOM 749 C C . PHE A 1 89 ? -11.626 9.534 7.335 1.00 62.12 89 PHE A C 1
ATOM 751 O O . PHE A 1 89 ? -12.559 9.207 6.600 1.00 62.12 89 PHE A O 1
ATOM 758 N N . LEU A 1 90 ? -11.796 10.405 8.339 1.00 64.44 90 LEU A N 1
ATOM 759 C CA . LEU A 1 90 ? -13.100 10.983 8.658 1.00 64.44 90 LEU A CA 1
ATOM 760 C C . LEU A 1 90 ? -13.587 11.945 7.570 1.00 64.44 90 LEU A C 1
ATOM 762 O O . LEU A 1 90 ? -14.799 12.084 7.412 1.00 64.44 90 LEU A O 1
ATOM 766 N N . SER A 1 91 ? -12.678 12.543 6.796 1.00 66.94 91 SER A N 1
ATOM 767 C CA . SER A 1 91 ? -13.018 13.413 5.664 1.00 66.94 91 SER A CA 1
ATOM 768 C C . SER A 1 91 ? -13.676 12.666 4.495 1.00 66.94 91 SER A C 1
ATOM 770 O O . SER A 1 91 ? -14.441 13.260 3.740 1.00 66.94 91 SER A O 1
ATOM 772 N N . LEU A 1 92 ? -13.427 11.357 4.362 1.00 64.19 92 LEU A N 1
ATOM 773 C CA . LEU A 1 92 ? -13.969 10.516 3.286 1.00 64.19 92 LEU A CA 1
ATOM 774 C C . LEU A 1 92 ? -15.331 9.898 3.625 1.00 64.19 92 LEU A C 1
ATOM 776 O O . LEU A 1 92 ? -15.976 9.292 2.765 1.00 64.19 92 LEU A O 1
ATOM 780 N N . LEU A 1 93 ? -15.773 10.008 4.878 1.00 66.44 93 LEU A N 1
ATOM 781 C CA . LEU A 1 93 ? -17.067 9.492 5.293 1.00 66.44 93 LEU A CA 1
ATOM 782 C C . LEU A 1 93 ? -18.181 10.447 4.861 1.00 66.44 93 LEU A C 1
ATOM 784 O O . LEU A 1 93 ? -18.293 11.560 5.371 1.00 66.44 93 LEU A O 1
ATOM 788 N N . ASP A 1 94 ? -19.068 9.973 3.983 1.00 68.06 94 ASP A N 1
ATOM 789 C CA . ASP A 1 94 ? -20.356 10.634 3.750 1.00 68.06 94 ASP A CA 1
ATOM 790 C C . ASP A 1 94 ? -21.078 10.831 5.104 1.00 68.06 94 ASP A C 1
ATOM 792 O O . ASP A 1 94 ? -21.081 9.904 5.926 1.00 68.06 94 ASP A O 1
ATOM 796 N N . PRO A 1 95 ? -21.712 11.990 5.366 1.00 67.94 95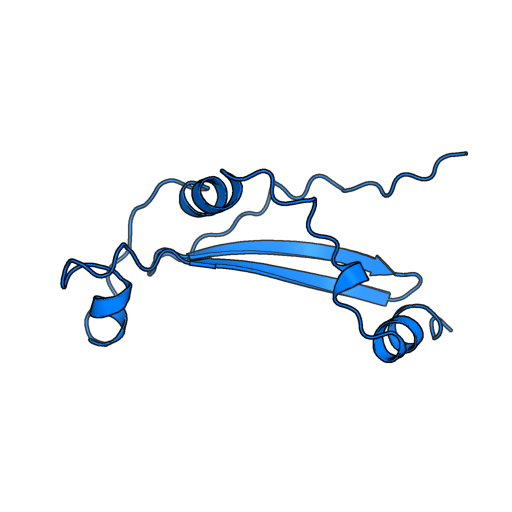 PRO A N 1
ATOM 797 C CA . PRO A 1 95 ? -22.417 12.249 6.623 1.00 67.94 95 PRO A CA 1
ATOM 798 C C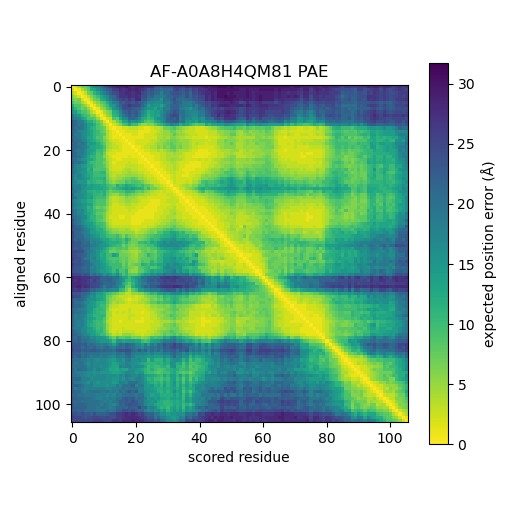 . PRO A 1 95 ? -23.425 11.155 7.016 1.00 67.94 95 PRO A C 1
ATOM 800 O O . PRO A 1 95 ? -23.611 10.878 8.202 1.00 67.94 95 PRO A O 1
ATOM 803 N N . ARG A 1 96 ? -24.040 10.478 6.037 1.00 63.50 96 ARG A N 1
ATOM 804 C CA . ARG A 1 96 ? -24.942 9.336 6.252 1.00 63.50 96 ARG A CA 1
ATOM 805 C C . ARG A 1 96 ? -24.186 8.109 6.758 1.00 63.50 96 ARG A C 1
ATOM 807 O O . ARG A 1 96 ? -24.646 7.454 7.688 1.00 63.50 96 ARG A O 1
ATOM 814 N N . ASN A 1 97 ? -23.007 7.837 6.203 1.00 61.88 97 ASN A N 1
ATOM 815 C CA . ASN A 1 97 ? -22.142 6.733 6.629 1.00 61.88 97 ASN A CA 1
ATOM 816 C C . ASN A 1 97 ? -21.527 7.002 8.006 1.00 61.88 97 ASN A C 1
ATOM 818 O O . ASN A 1 97 ? -21.393 6.079 8.808 1.00 61.88 97 ASN A O 1
ATOM 822 N N . LYS A 1 98 ? -21.222 8.270 8.311 1.00 62.34 98 LYS A N 1
ATOM 823 C CA . LYS A 1 98 ? -20.776 8.704 9.639 1.00 62.34 98 LYS A CA 1
ATOM 824 C C . LYS A 1 98 ? -21.857 8.453 10.695 1.00 62.34 98 LYS A C 1
ATOM 826 O O . LYS A 1 98 ? -21.578 7.848 11.719 1.00 62.34 98 LYS A O 1
ATOM 831 N N . LYS A 1 99 ? -23.112 8.809 10.418 1.00 59.94 99 LYS A N 1
ATOM 832 C CA . LYS A 1 99 ? -24.227 8.516 11.331 1.00 59.94 99 LYS A CA 1
ATOM 833 C C . LYS A 1 99 ? -24.415 7.009 11.551 1.00 59.94 99 LYS A C 1
ATOM 835 O O . LYS A 1 99 ? -24.561 6.557 12.680 1.00 59.94 99 LYS A O 1
ATOM 840 N N . VAL A 1 100 ? -24.350 6.208 10.486 1.00 63.97 100 VAL A N 1
ATOM 841 C CA . VAL A 1 100 ? -24.525 4.747 10.580 1.00 63.97 100 VAL A CA 1
ATOM 842 C C . VAL A 1 100 ? -23.396 4.063 11.355 1.00 63.97 100 VAL A C 1
ATOM 844 O O . VAL A 1 100 ? -23.675 3.159 12.137 1.00 63.97 100 VAL A O 1
ATOM 847 N N . MET A 1 101 ? -22.140 4.475 11.159 1.00 57.69 101 MET A N 1
ATOM 848 C CA . MET A 1 101 ? -20.986 3.835 11.802 1.00 57.69 101 MET A CA 1
ATOM 849 C C . MET A 1 101 ? -20.754 4.265 13.256 1.00 57.69 101 MET A C 1
ATOM 851 O O . MET A 1 101 ? -20.127 3.512 13.996 1.00 57.69 101 MET A O 1
ATOM 855 N N . PHE A 1 102 ? -21.205 5.458 13.655 1.00 59.72 102 PHE A N 1
ATOM 856 C CA . PHE A 1 102 ? -20.836 6.055 14.945 1.00 59.72 102 PHE A CA 1
ATOM 857 C C . PHE A 1 102 ? -22.025 6.308 15.884 1.00 59.72 102 PHE A C 1
ATOM 859 O O . PHE A 1 102 ? -21.818 6.294 17.094 1.00 59.72 102 PHE A O 1
ATOM 866 N N . ASP A 1 103 ? -23.250 6.471 15.365 1.00 59.25 103 ASP A N 1
ATOM 867 C CA . ASP A 1 103 ? -24.422 6.824 16.188 1.00 59.25 103 ASP A CA 1
ATOM 868 C C . ASP A 1 103 ? -25.367 5.636 16.454 1.00 59.25 103 ASP A C 1
ATOM 870 O O . ASP A 1 103 ? -26.257 5.740 17.292 1.00 59.25 103 ASP A O 1
ATOM 874 N N . ASN A 1 104 ? -25.177 4.493 15.780 1.00 48.34 104 ASN A N 1
ATOM 875 C CA . ASN A 1 104 ? -25.986 3.276 15.975 1.00 48.34 104 ASN A CA 1
ATOM 876 C C . ASN A 1 104 ? -25.301 2.215 16.855 1.00 48.34 104 ASN A C 1
ATOM 878 O O . ASN A 1 104 ? -25.655 1.037 16.787 1.00 48.34 104 ASN A O 1
ATOM 882 N N . ALA A 1 105 ? -24.324 2.614 17.672 1.00 44.81 105 ALA A N 1
ATOM 883 C CA . ALA A 1 105 ? -23.774 1.767 18.724 1.00 44.81 105 ALA A CA 1
ATOM 884 C C . ALA A 1 105 ? -24.816 1.612 19.848 1.00 44.81 105 ALA A C 1
ATOM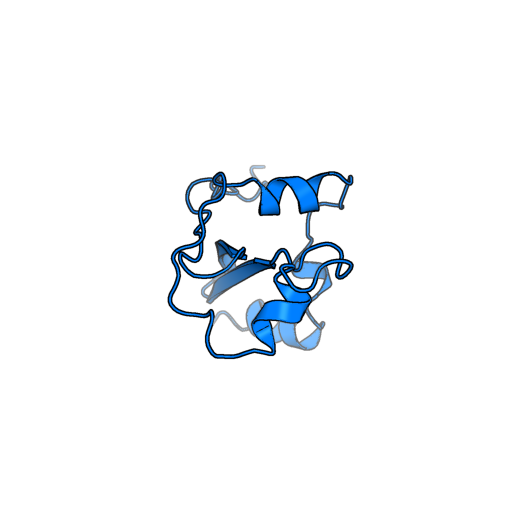 886 O O . ALA A 1 105 ? -24.782 2.343 20.836 1.00 44.81 105 ALA A O 1
ATOM 887 N N . TRP A 1 106 ? -25.770 0.705 19.642 1.00 41.75 106 TRP A N 1
ATOM 888 C CA . TRP A 1 106 ? -26.648 0.182 20.688 1.00 41.75 106 TRP A CA 1
ATOM 889 C C . TRP A 1 106 ? -25.935 -0.923 21.465 1.00 41.75 106 TRP A C 1
ATOM 891 O O . TRP A 1 106 ? -25.240 -1.743 20.816 1.00 41.75 106 TRP A O 1
#

Radius of gyration: 18.2 Å; Cα contacts (8 Å, |Δi|>4): 113; chains: 1; bounding box: 40×33×52 Å

Nearest PDB structures (foldseek):
  3hty-assembly4_D  TM=4.958E-01  e=6.959E+00  Bacteroides thetaiotaomicron VPI-5482
  8yka-assembly1_2  TM=2.913E-01  e=6.959E+00  Homo sapiens

Foldseek 3Di:
DDDDPPPPPQPVDFDADFQFQKIWGWDWDDQQPDIDIDIDMFHFQDPPPDCPGNVNVVVVVVRRPDGDDDDPCPRVVVVVPDPPPDPDPVVPQDPVNVCVRHVPND

Sequence (106 aa):
MKSFLDFQDTSQYLKQCKYCYTEFRIDFKCFGTCRGKFVAKWKDFGKGYSAHDYKWTSHFSSFLDLEVQFNPGSIFKAFQQEELSEFDFLSLLDPRNKKVMFDNAW